Protein AF-A0A8X6SXJ3-F1 (afdb_monomer_lite)

Organism: Trichonephila clavipes (NCBI:txid2585209)

Sequence (112 aa):
MDAANKAILERTKKTRSVSRSLVTKQINKLESEISNTADKTTVHEIYMQLISKFEELSTLDKEIENLIDVESLEEEIVTREEYRDKFIIWKIRAERYVESVSNTAIQKFGRK

Radius of gyration: 18.92 Å; chains: 1; bounding box: 45×30×60 Å

Structure (mmCIF, N/CA/C/O backbone):
data_AF-A0A8X6SXJ3-F1
#
_entry.id   AF-A0A8X6SXJ3-F1
#
loop_
_atom_site.group_PDB
_atom_site.id
_atom_site.type_symbol
_atom_site.label_atom_id
_atom_site.label_alt_id
_atom_site.label_comp_id
_atom_site.label_asym_id
_atom_site.label_entity_id
_atom_site.label_seq_id
_atom_site.pdbx_PDB_ins_code
_atom_site.Cartn_x
_atom_site.Cartn_y
_atom_site.Cartn_z
_atom_site.occupancy
_atom_site.B_iso_or_equiv
_atom_site.auth_seq_id
_atom_site.auth_comp_id
_atom_site.auth_asym_id
_atom_site.auth_atom_id
_atom_site.pdbx_PDB_model_num
ATOM 1 N N . MET A 1 1 ? -18.353 -0.853 24.003 1.00 77.88 1 MET A N 1
ATOM 2 C CA . MET A 1 1 ? -16.943 -0.444 23.828 1.00 77.88 1 MET A CA 1
ATOM 3 C C . MET A 1 1 ? -16.592 0.574 24.904 1.00 77.88 1 MET A C 1
ATOM 5 O O . MET A 1 1 ? -17.337 1.536 25.052 1.00 77.88 1 MET A O 1
ATOM 9 N N . ASP A 1 2 ? -15.533 0.348 25.685 1.00 86.75 2 ASP A N 1
ATOM 10 C CA . ASP A 1 2 ? -15.060 1.315 26.689 1.00 86.75 2 ASP A CA 1
ATOM 11 C C . ASP A 1 2 ? -14.347 2.528 26.049 1.00 86.75 2 ASP A C 1
ATOM 13 O O . ASP A 1 2 ? -14.060 2.554 24.848 1.00 86.75 2 ASP A O 1
ATOM 17 N N . ALA A 1 3 ? -14.078 3.561 26.854 1.00 88.69 3 ALA A N 1
ATOM 18 C CA . ALA A 1 3 ? -13.476 4.809 26.383 1.00 88.69 3 ALA A CA 1
ATOM 19 C C . ALA A 1 3 ? -12.053 4.632 25.819 1.00 88.69 3 ALA A C 1
ATOM 21 O O . ALA A 1 3 ? -11.669 5.369 24.909 1.00 88.69 3 ALA A O 1
ATOM 22 N N . ALA A 1 4 ? -11.286 3.659 26.323 1.00 88.81 4 ALA A N 1
ATOM 23 C CA . ALA A 1 4 ? -9.930 3.394 25.854 1.00 88.81 4 ALA A CA 1
ATOM 24 C C . ALA A 1 4 ? -9.956 2.757 24.459 1.00 88.81 4 ALA A C 1
ATOM 26 O O . ALA A 1 4 ? -9.301 3.253 23.543 1.00 88.81 4 ALA A O 1
ATOM 27 N N . ASN A 1 5 ? -10.794 1.739 24.265 1.00 88.44 5 ASN A N 1
ATOM 28 C CA . ASN A 1 5 ? -10.998 1.077 22.979 1.00 88.44 5 ASN A CA 1
ATOM 29 C C . ASN A 1 5 ? -11.551 2.036 21.918 1.00 88.44 5 ASN A C 1
ATOM 31 O O . ASN A 1 5 ? -11.105 2.015 20.772 1.00 88.44 5 ASN A O 1
ATOM 35 N N . LYS A 1 6 ? -12.438 2.961 22.309 1.00 89.06 6 LYS A N 1
ATOM 36 C CA . LYS A 1 6 ? -12.923 4.018 21.409 1.00 89.06 6 LYS A CA 1
ATOM 37 C C . LYS A 1 6 ? -11.805 4.974 20.974 1.00 89.06 6 LYS A C 1
ATOM 39 O O . LYS A 1 6 ? -11.718 5.319 19.800 1.00 89.06 6 LYS A O 1
ATOM 44 N N . ALA A 1 7 ? -10.935 5.393 21.894 1.00 92.19 7 ALA A N 1
ATOM 45 C CA . ALA A 1 7 ? -9.811 6.272 21.569 1.00 92.19 7 ALA A CA 1
ATOM 46 C C . ALA A 1 7 ? -8.768 5.586 20.666 1.00 92.19 7 ALA A C 1
ATOM 48 O O . ALA A 1 7 ? -8.223 6.223 19.762 1.00 92.19 7 ALA A O 1
ATOM 49 N N . ILE A 1 8 ? -8.513 4.291 20.888 1.00 92.62 8 ILE A N 1
ATOM 50 C CA . ILE A 1 8 ? -7.638 3.478 20.034 1.00 92.62 8 ILE A CA 1
ATOM 51 C C . ILE A 1 8 ? -8.232 3.385 18.627 1.00 92.62 8 ILE A C 1
ATOM 53 O O . ILE A 1 8 ? -7.538 3.716 17.670 1.00 92.62 8 ILE A O 1
ATOM 57 N N . LEU A 1 9 ? -9.518 3.044 18.501 1.00 91.00 9 LEU A N 1
ATOM 58 C CA . LEU A 1 9 ? -10.200 2.938 17.209 1.00 91.00 9 LEU A CA 1
ATOM 59 C C . LEU A 1 9 ? -10.095 4.229 16.385 1.00 91.00 9 LEU A C 1
ATOM 61 O O . LEU A 1 9 ? -9.706 4.185 15.219 1.00 91.00 9 LEU A O 1
ATOM 65 N N . GLU A 1 10 ? -10.395 5.384 16.987 1.00 91.88 10 GLU A N 1
ATOM 66 C CA . GLU A 1 10 ? -10.301 6.683 16.305 1.00 91.88 10 GLU A CA 1
ATOM 67 C C . GLU A 1 10 ? -8.869 6.991 15.850 1.00 91.88 10 GLU A C 1
ATOM 69 O O . GLU A 1 10 ? -8.637 7.463 14.731 1.00 91.88 10 GLU A O 1
ATOM 74 N N . ARG A 1 11 ? -7.877 6.676 16.691 1.00 94.44 11 ARG A N 1
ATOM 75 C CA . ARG A 1 11 ? -6.466 6.839 16.337 1.00 94.44 11 ARG A CA 1
ATOM 76 C C . ARG A 1 11 ? -6.077 5.920 15.180 1.00 94.44 11 ARG A C 1
ATOM 78 O O . ARG A 1 11 ? -5.454 6.400 14.234 1.00 94.44 11 ARG A O 1
ATOM 85 N N . THR A 1 12 ? -6.452 4.645 15.222 1.00 93.12 12 THR A N 1
ATOM 86 C CA . THR A 1 12 ? -6.138 3.664 14.174 1.00 93.12 12 THR A CA 1
ATOM 87 C C . THR A 1 12 ? -6.815 4.039 12.855 1.00 93.12 12 THR A C 1
ATOM 89 O O . THR A 1 12 ? -6.151 4.062 11.818 1.00 93.12 12 THR A O 1
ATOM 92 N N . LYS A 1 13 ? -8.085 4.474 1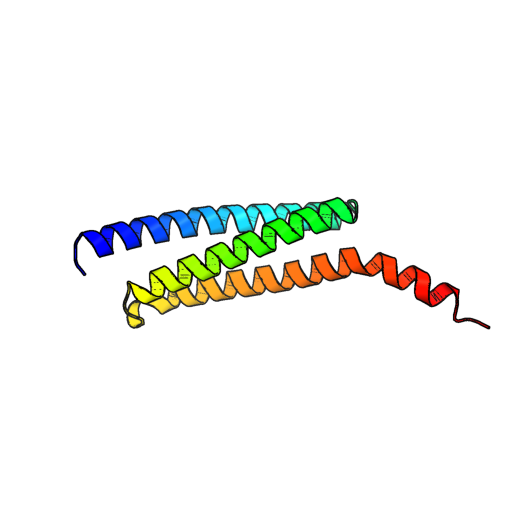2.879 1.00 91.31 13 LYS A N 1
ATOM 93 C CA . LYS A 1 13 ? -8.793 5.000 11.696 1.00 91.31 13 LYS A CA 1
ATOM 94 C C . LYS A 1 13 ? -8.088 6.218 11.093 1.00 91.31 13 LYS A C 1
ATOM 96 O O . LYS A 1 13 ? -7.926 6.294 9.871 1.00 91.31 13 LYS A O 1
ATOM 101 N N . LYS A 1 14 ? -7.617 7.150 11.929 1.00 94.00 14 LYS A N 1
ATOM 102 C CA . LYS A 1 14 ? -6.866 8.329 11.471 1.00 94.00 14 LYS A CA 1
ATOM 103 C C . LYS A 1 14 ? -5.526 7.943 10.842 1.00 94.00 14 LYS A C 1
ATOM 105 O O . LYS A 1 14 ? -5.215 8.427 9.754 1.00 94.00 14 LYS A O 1
ATOM 110 N N . THR A 1 15 ? -4.765 7.055 11.480 1.00 93.69 15 THR A N 1
ATOM 111 C CA . THR A 1 15 ? -3.500 6.537 10.934 1.00 93.69 15 THR A CA 1
ATOM 112 C C . THR A 1 15 ? -3.735 5.833 9.599 1.00 93.69 15 THR A C 1
ATOM 114 O O . THR A 1 15 ? -3.069 6.161 8.621 1.00 93.69 15 THR A O 1
ATOM 117 N N . ARG A 1 16 ? -4.757 4.970 9.503 1.00 93.19 16 ARG A N 1
ATOM 118 C CA . ARG A 1 16 ? -5.156 4.299 8.255 1.00 93.19 16 ARG A CA 1
ATOM 119 C C . ARG A 1 16 ? -5.431 5.292 7.129 1.00 93.19 16 ARG A C 1
ATOM 121 O O . ARG A 1 16 ? -4.956 5.094 6.015 1.00 93.19 16 ARG A O 1
ATOM 128 N N . SER A 1 17 ? -6.170 6.367 7.402 1.00 91.62 17 SER A N 1
ATOM 129 C CA . SER A 1 17 ? -6.473 7.404 6.404 1.00 91.62 17 SER A CA 1
ATOM 130 C C . SER A 1 17 ? -5.210 8.103 5.874 1.00 91.62 17 SER A C 1
ATOM 132 O O . SER A 1 17 ? -5.041 8.289 4.662 1.00 91.62 17 SER A O 1
ATOM 134 N N . VAL A 1 18 ? -4.270 8.425 6.768 1.00 92.38 18 VAL A N 1
ATOM 135 C CA . VAL A 1 18 ? -2.970 8.997 6.386 1.00 92.38 18 VAL A CA 1
ATOM 136 C C . VAL A 1 18 ? -2.166 8.001 5.548 1.00 92.38 18 VAL A C 1
ATOM 138 O O . VAL A 1 18 ? -1.680 8.365 4.476 1.00 92.38 18 VAL A O 1
ATOM 141 N N . SER A 1 19 ? -2.074 6.741 5.976 1.00 91.00 19 SER A N 1
ATOM 142 C CA . SER A 1 19 ? -1.322 5.706 5.260 1.00 91.00 19 SER A CA 1
ATOM 143 C C . SER A 1 19 ? -1.933 5.402 3.885 1.00 91.00 19 SER A C 1
ATOM 145 O O . SER A 1 19 ? -1.187 5.285 2.914 1.00 91.00 19 SER A O 1
ATOM 147 N N . ARG A 1 20 ? -3.268 5.426 3.736 1.00 90.94 20 ARG A N 1
ATOM 148 C CA . ARG A 1 20 ? -3.955 5.343 2.429 1.00 90.94 20 ARG A CA 1
ATOM 149 C C . ARG A 1 20 ? -3.558 6.494 1.506 1.00 90.94 20 ARG A C 1
ATOM 151 O O . ARG A 1 20 ? -3.242 6.266 0.341 1.00 90.94 20 ARG A O 1
ATOM 158 N N . SER A 1 21 ? -3.512 7.718 2.030 1.00 91.31 21 SER A N 1
ATOM 159 C CA . SER A 1 21 ? -3.089 8.898 1.263 1.00 91.31 21 SER A CA 1
ATOM 160 C C . SER A 1 21 ? -1.632 8.794 0.798 1.00 91.31 21 SER A C 1
ATOM 162 O O . SER A 1 21 ? -1.304 9.187 -0.322 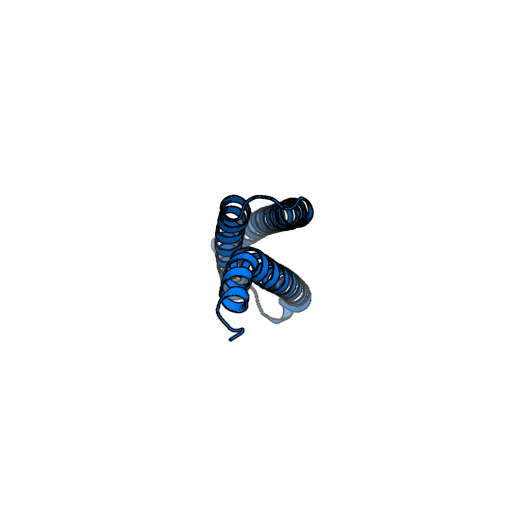1.00 91.31 21 SER A O 1
ATOM 164 N N . LEU A 1 22 ? -0.750 8.253 1.643 1.00 90.56 22 LEU A N 1
ATOM 165 C CA . LEU A 1 22 ? 0.652 8.014 1.297 1.00 90.56 22 LEU A CA 1
ATOM 166 C C . LEU A 1 22 ? 0.803 6.914 0.242 1.00 90.56 22 LEU A C 1
ATOM 168 O O . LEU A 1 22 ? 1.554 7.105 -0.710 1.00 90.56 22 LEU A O 1
ATOM 172 N N . VAL A 1 23 ? 0.056 5.813 0.358 1.00 90.06 23 VAL A N 1
ATOM 173 C CA . VAL A 1 23 ? 0.033 4.741 -0.649 1.00 90.06 23 VAL A CA 1
ATOM 174 C C . VAL A 1 23 ? -0.419 5.273 -2.005 1.00 90.06 23 VAL A C 1
ATOM 176 O O . VAL A 1 23 ? 0.260 5.028 -2.997 1.00 90.06 23 VAL A O 1
ATOM 179 N N . THR A 1 24 ? -1.490 6.072 -2.060 1.00 91.19 24 THR A N 1
ATOM 180 C CA . THR A 1 24 ? -1.932 6.707 -3.313 1.00 91.19 24 THR A CA 1
ATOM 181 C C . THR A 1 24 ? -0.833 7.581 -3.924 1.00 91.19 24 THR A C 1
ATOM 183 O O . THR A 1 24 ? -0.568 7.492 -5.120 1.00 91.19 24 THR A O 1
ATOM 186 N N . LYS A 1 25 ? -0.139 8.396 -3.116 1.00 92.06 25 LYS A N 1
ATOM 187 C CA . LYS A 1 25 ? 0.991 9.210 -3.601 1.00 92.06 25 LYS A CA 1
ATOM 188 C C . LYS A 1 25 ? 2.129 8.345 -4.141 1.00 92.06 25 LYS A C 1
ATOM 190 O O . LYS A 1 25 ? 2.702 8.682 -5.173 1.00 92.06 25 LYS A O 1
ATOM 195 N N . GLN A 1 26 ? 2.440 7.243 -3.464 1.00 91.12 26 GLN A N 1
ATOM 196 C CA . GLN A 1 26 ? 3.500 6.328 -3.872 1.00 91.12 26 GLN A CA 1
ATOM 197 C C . GLN A 1 26 ? 3.151 5.603 -5.175 1.00 91.12 26 GLN A C 1
ATOM 199 O O . GLN A 1 26 ? 4.011 5.478 -6.040 1.00 91.12 26 GLN A O 1
ATOM 204 N N . ILE A 1 27 ? 1.892 5.190 -5.342 1.00 92.31 27 ILE A N 1
ATOM 205 C CA . ILE A 1 27 ? 1.377 4.611 -6.588 1.00 92.31 27 ILE A CA 1
ATOM 206 C C . ILE A 1 27 ? 1.512 5.611 -7.739 1.00 92.31 27 ILE A C 1
ATOM 208 O O . ILE A 1 27 ? 2.089 5.268 -8.764 1.00 92.31 27 ILE A O 1
ATOM 212 N N . ASN A 1 28 ? 1.066 6.856 -7.555 1.00 92.81 28 ASN A N 1
ATOM 213 C CA . ASN A 1 28 ? 1.169 7.885 -8.594 1.00 92.81 28 ASN A CA 1
ATOM 214 C C . ASN A 1 28 ? 2.632 8.194 -8.947 1.00 92.81 28 ASN A C 1
ATOM 216 O O . ASN A 1 28 ? 2.966 8.436 -10.105 1.00 92.81 28 ASN A O 1
ATOM 220 N N . LYS A 1 29 ? 3.523 8.172 -7.947 1.00 93.44 29 LYS A N 1
ATOM 221 C CA . LYS A 1 29 ? 4.962 8.316 -8.173 1.00 93.44 29 LYS A CA 1
ATOM 222 C C . LYS A 1 29 ? 5.490 7.144 -8.998 1.00 93.44 29 LYS A C 1
ATOM 224 O O . LYS A 1 29 ? 6.122 7.371 -10.017 1.00 93.44 29 LYS A O 1
ATOM 229 N N . LEU A 1 30 ? 5.185 5.910 -8.601 1.00 93.25 30 LEU A N 1
ATOM 230 C CA . LEU A 1 30 ? 5.596 4.698 -9.309 1.00 93.25 30 LEU A CA 1
ATOM 231 C C . LEU A 1 30 ? 5.101 4.685 -10.763 1.00 93.25 30 LEU A C 1
ATOM 233 O O . LEU A 1 30 ? 5.868 4.372 -11.668 1.00 93.25 30 LEU A O 1
ATOM 237 N N . GLU A 1 31 ? 3.846 5.073 -10.989 1.00 93.00 31 GLU A N 1
ATOM 238 C CA . GLU A 1 31 ? 3.254 5.240 -12.317 1.00 93.00 31 GLU A CA 1
ATOM 239 C C . GLU A 1 31 ? 4.028 6.242 -13.175 1.00 93.00 31 GLU A C 1
ATOM 241 O O . GLU A 1 31 ? 4.379 5.934 -14.317 1.00 93.00 31 GLU A O 1
ATOM 246 N N . SER A 1 32 ? 4.319 7.419 -12.618 1.00 94.12 32 SER A N 1
ATOM 247 C CA . SER A 1 32 ? 5.085 8.466 -13.293 1.00 94.12 32 SER A CA 1
ATOM 248 C C . SER A 1 32 ? 6.495 7.993 -13.649 1.00 94.12 32 SER A C 1
ATOM 250 O O . SER A 1 32 ? 6.919 8.135 -14.792 1.00 94.12 32 SER A O 1
ATOM 252 N N . GLU A 1 33 ? 7.217 7.385 -12.706 1.00 93.00 33 GLU A N 1
ATOM 253 C CA . GLU A 1 33 ? 8.591 6.914 -12.932 1.00 93.00 33 GLU A CA 1
ATOM 254 C C . GLU A 1 33 ? 8.648 5.802 -13.990 1.00 93.00 33 GLU A C 1
ATOM 256 O O . GLU A 1 33 ? 9.491 5.840 -14.885 1.00 93.00 33 GLU A O 1
ATOM 261 N N . ILE A 1 34 ? 7.713 4.845 -13.948 1.00 89.75 34 ILE A N 1
ATOM 262 C CA . ILE A 1 34 ? 7.609 3.794 -14.973 1.00 89.75 34 ILE A CA 1
ATOM 263 C C . ILE A 1 34 ? 7.289 4.407 -16.344 1.00 89.75 34 ILE A C 1
ATOM 265 O O . ILE A 1 34 ? 7.909 4.034 -17.339 1.00 89.75 34 ILE A O 1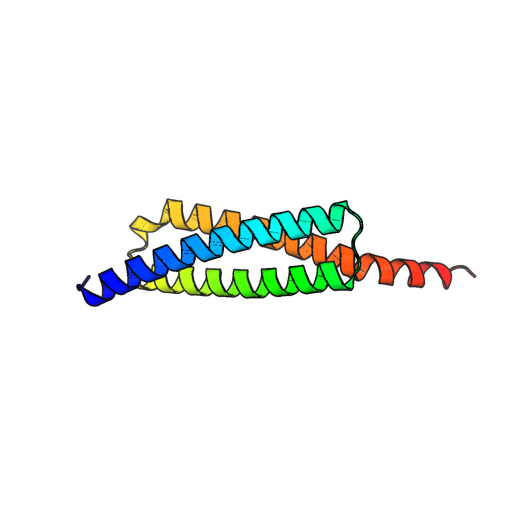
ATOM 269 N N . SER A 1 35 ? 6.357 5.363 -16.411 1.00 90.75 35 SER A N 1
ATOM 270 C CA . SER A 1 35 ? 5.964 6.019 -17.669 1.00 90.75 35 SER A CA 1
ATOM 271 C C . SER A 1 35 ? 7.089 6.871 -18.264 1.00 90.75 35 SER A C 1
ATOM 273 O O . SER A 1 35 ? 7.248 6.926 -19.481 1.00 90.75 35 SER A O 1
ATOM 275 N N . ASN A 1 36 ? 7.907 7.490 -17.411 1.00 92.00 36 ASN A N 1
ATOM 276 C CA . ASN A 1 36 ? 9.061 8.297 -17.807 1.00 92.00 36 ASN A CA 1
ATOM 277 C C . ASN A 1 36 ? 10.333 7.467 -18.043 1.00 92.00 36 ASN A C 1
ATOM 279 O O . ASN A 1 36 ? 11.397 8.032 -18.278 1.00 92.00 36 ASN A O 1
ATOM 283 N N . THR A 1 37 ? 10.233 6.133 -18.027 1.00 84.88 37 THR A N 1
ATOM 284 C CA . THR A 1 37 ? 11.365 5.216 -18.244 1.00 84.88 37 THR A CA 1
ATOM 285 C C . THR A 1 37 ? 12.525 5.465 -17.264 1.00 84.88 37 THR A C 1
ATOM 287 O O . THR A 1 37 ? 13.697 5.463 -17.643 1.00 84.88 37 THR A O 1
ATOM 290 N N . ALA A 1 38 ? 12.202 5.706 -15.990 1.00 84.81 38 ALA A N 1
ATOM 291 C CA . ALA A 1 38 ? 13.185 5.927 -14.932 1.00 84.81 38 ALA A CA 1
ATOM 292 C C . ALA A 1 38 ? 14.094 4.707 -14.695 1.00 84.81 38 ALA A C 1
ATOM 294 O O . ALA A 1 38 ? 13.813 3.587 -15.136 1.00 84.81 38 ALA A O 1
ATOM 295 N N . ASP A 1 39 ? 15.189 4.907 -13.961 1.00 89.25 39 ASP A N 1
ATOM 296 C CA . ASP A 1 39 ? 16.130 3.829 -13.661 1.00 89.25 39 ASP A CA 1
ATOM 297 C C . ASP A 1 39 ? 15.489 2.678 -12.858 1.00 89.25 39 ASP A C 1
ATOM 299 O O . ASP A 1 39 ? 14.623 2.874 -11.998 1.00 89.25 39 ASP A O 1
ATOM 303 N N . LYS A 1 40 ? 16.000 1.465 -13.115 1.00 87.94 40 LYS A N 1
ATOM 304 C CA . LYS A 1 40 ? 15.742 0.217 -12.375 1.00 87.94 40 LYS A CA 1
ATOM 305 C C . LYS A 1 40 ? 15.652 0.410 -10.872 1.00 87.94 40 LYS A C 1
ATOM 307 O O . LYS A 1 40 ? 14.690 0.012 -10.212 1.00 87.94 40 LYS A O 1
ATOM 312 N N . THR A 1 41 ? 16.707 1.009 -10.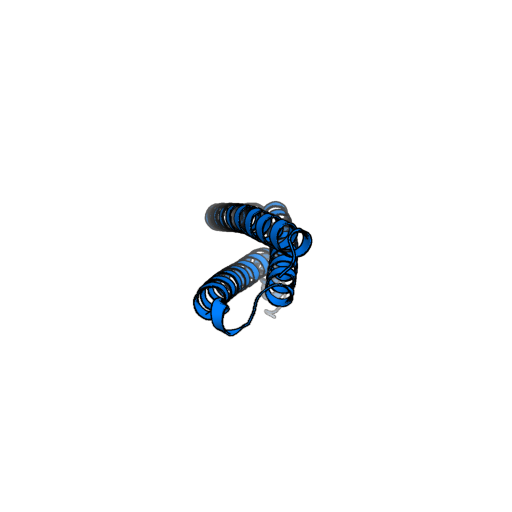351 1.00 89.75 41 THR A N 1
ATOM 313 C CA . THR A 1 41 ? 16.939 1.172 -8.922 1.00 89.75 41 THR A CA 1
ATOM 314 C C . THR A 1 41 ? 15.886 2.091 -8.327 1.00 89.75 41 THR A C 1
ATOM 316 O O . THR A 1 41 ? 15.259 1.732 -7.336 1.00 89.75 41 THR A O 1
ATOM 319 N N . THR A 1 42 ? 15.596 3.215 -8.986 1.00 91.25 42 THR A N 1
ATOM 320 C CA . THR A 1 42 ? 14.570 4.168 -8.542 1.00 91.25 42 THR A CA 1
ATOM 321 C C . THR A 1 42 ? 13.186 3.526 -8.483 1.00 91.25 42 THR A C 1
ATOM 323 O O . THR A 1 42 ? 12.485 3.653 -7.478 1.00 91.25 42 THR A O 1
ATOM 326 N N . VAL A 1 43 ? 12.794 2.785 -9.525 1.00 91.44 43 VAL A N 1
ATOM 327 C CA . VAL A 1 43 ? 11.508 2.069 -9.537 1.00 91.44 43 VAL A CA 1
ATOM 328 C C . VAL A 1 43 ? 11.465 1.002 -8.439 1.00 91.44 43 VAL A C 1
ATOM 330 O O . VAL A 1 43 ? 10.451 0.876 -7.751 1.00 91.44 43 VAL A O 1
ATOM 333 N N . HIS A 1 44 ? 12.565 0.276 -8.222 1.00 90.12 44 HIS A N 1
ATOM 334 C CA . HIS A 1 44 ? 12.660 -0.738 -7.174 1.00 90.12 44 HIS A CA 1
ATOM 335 C C . HIS A 1 44 ? 12.563 -0.145 -5.758 1.00 90.12 44 HIS A C 1
ATOM 337 O O . HIS A 1 44 ? 11.814 -0.660 -4.933 1.00 90.12 44 HIS A O 1
ATOM 343 N N . GLU A 1 45 ? 13.242 0.965 -5.471 1.00 92.56 45 GLU A N 1
ATOM 344 C CA . GLU A 1 45 ? 13.161 1.652 -4.174 1.00 92.56 45 GLU A CA 1
ATOM 345 C C . GLU A 1 45 ? 11.737 2.132 -3.867 1.00 92.56 45 GLU A C 1
ATOM 347 O O . GLU A 1 45 ? 11.218 1.927 -2.766 1.00 92.56 45 GLU A O 1
ATOM 352 N N . ILE A 1 46 ? 11.077 2.738 -4.858 1.00 92.38 46 ILE A N 1
ATOM 353 C CA . ILE A 1 46 ? 9.693 3.213 -4.735 1.00 92.38 46 ILE A CA 1
ATOM 354 C C . ILE A 1 46 ? 8.743 2.035 -4.519 1.00 92.38 46 ILE A C 1
ATOM 356 O O . ILE A 1 46 ? 7.823 2.140 -3.702 1.00 92.38 46 ILE A O 1
ATOM 360 N N . TYR A 1 47 ? 8.985 0.919 -5.208 1.00 91.38 47 TYR A N 1
ATOM 361 C CA . TYR A 1 47 ? 8.249 -0.328 -5.040 1.00 91.38 47 TYR A CA 1
ATOM 362 C C . TYR A 1 47 ? 8.416 -0.921 -3.632 1.00 91.38 47 TYR A C 1
ATOM 364 O O . TYR A 1 47 ? 7.415 -1.235 -2.989 1.00 91.38 47 TYR A O 1
ATOM 372 N N . MET A 1 48 ? 9.637 -0.994 -3.094 1.00 91.94 48 MET A N 1
ATOM 373 C CA . MET A 1 48 ? 9.880 -1.495 -1.733 1.00 91.94 48 MET A CA 1
ATOM 374 C C . MET A 1 48 ? 9.188 -0.636 -0.666 1.00 91.94 48 MET A C 1
ATOM 376 O O . MET A 1 48 ? 8.603 -1.162 0.283 1.00 91.94 48 MET A O 1
ATOM 380 N N . GLN A 1 49 ? 9.178 0.688 -0.846 1.00 91.38 49 GLN A N 1
ATOM 381 C CA . GLN A 1 49 ? 8.419 1.599 0.017 1.00 91.38 49 GLN A CA 1
ATOM 382 C C . GLN A 1 49 ? 6.905 1.348 -0.069 1.00 91.38 49 GLN A C 1
ATOM 384 O O . GLN A 1 49 ? 6.218 1.383 0.952 1.00 91.38 49 GLN A O 1
ATOM 389 N N . LEU A 1 50 ? 6.382 1.072 -1.269 1.00 91.00 50 LEU A N 1
ATOM 390 C CA . LEU A 1 50 ? 4.967 0.758 -1.478 1.00 91.00 50 LEU A CA 1
ATOM 391 C C . LEU A 1 50 ? 4.561 -0.546 -0.769 1.00 91.00 50 LEU A C 1
ATOM 393 O O . LEU A 1 50 ? 3.508 -0.570 -0.133 1.00 91.00 50 LEU A O 1
ATOM 397 N N . ILE A 1 51 ? 5.395 -1.594 -0.823 1.00 90.62 51 ILE A N 1
ATOM 398 C CA . ILE A 1 51 ? 5.163 -2.862 -0.101 1.00 90.62 51 ILE A CA 1
ATOM 399 C C . ILE A 1 51 ? 5.059 -2.616 1.402 1.00 90.62 51 ILE A C 1
ATOM 401 O O . ILE A 1 51 ? 4.048 -2.963 2.010 1.00 90.62 51 ILE A O 1
ATOM 405 N N . SER A 1 52 ? 6.064 -1.957 1.985 1.00 91.88 52 SER A N 1
ATOM 406 C CA . SER A 1 52 ? 6.095 -1.683 3.426 1.00 91.88 52 SER A CA 1
ATOM 407 C C . SER A 1 52 ? 4.852 -0.912 3.889 1.00 91.88 52 SER A C 1
ATOM 409 O O . SER A 1 52 ? 4.266 -1.218 4.927 1.00 91.88 52 SER A O 1
ATOM 411 N N . LYS A 1 53 ? 4.384 0.053 3.088 1.00 89.75 53 LYS A N 1
ATOM 412 C CA . LYS A 1 53 ? 3.164 0.811 3.396 1.00 89.75 53 LYS A CA 1
ATOM 413 C C . LYS A 1 53 ? 1.880 0.002 3.254 1.00 89.75 53 LYS A C 1
ATOM 415 O O . LYS A 1 53 ? 0.930 0.244 3.996 1.00 89.75 53 LYS A O 1
ATOM 420 N N . PHE A 1 54 ? 1.837 -0.958 2.340 1.00 89.38 54 PHE A N 1
ATOM 421 C CA . PHE A 1 54 ? 0.693 -1.852 2.210 1.00 89.38 54 PHE A CA 1
ATOM 422 C C . PHE A 1 54 ? 0.588 -2.843 3.385 1.00 89.38 54 PHE A C 1
ATOM 424 O O . PHE A 1 54 ? -0.513 -3.125 3.866 1.00 89.38 54 PHE A O 1
ATOM 431 N N . GLU A 1 55 ? 1.719 -3.328 3.897 1.00 91.31 55 GLU A N 1
ATOM 432 C CA . GLU A 1 55 ? 1.773 -4.165 5.105 1.00 91.31 55 GLU A CA 1
ATOM 433 C C . GLU A 1 55 ? 1.310 -3.398 6.354 1.00 91.31 55 GLU A C 1
ATOM 435 O O . GLU A 1 55 ? 0.542 -3.925 7.165 1.00 91.31 55 GLU A O 1
ATOM 440 N N . GLU A 1 56 ? 1.706 -2.126 6.470 1.00 92.12 56 GLU A N 1
ATOM 441 C CA . GLU A 1 56 ? 1.221 -1.214 7.511 1.00 92.12 56 GLU A CA 1
ATOM 442 C C . GLU A 1 56 ? -0.310 -1.071 7.446 1.00 92.12 56 GLU A C 1
ATOM 444 O O . GLU A 1 56 ? -0.992 -1.254 8.454 1.00 92.12 56 GLU A O 1
ATOM 449 N N . LEU A 1 57 ? -0.873 -0.831 6.254 1.00 91.38 57 LEU A N 1
ATOM 450 C CA . LEU A 1 57 ? -2.328 -0.757 6.062 1.00 91.38 57 LEU A CA 1
ATOM 451 C C . LEU A 1 57 ? -3.040 -2.057 6.434 1.00 91.38 57 LEU A C 1
ATOM 453 O O . LEU A 1 57 ? -4.049 -2.018 7.132 1.00 91.38 57 LEU A O 1
ATOM 457 N N . SER A 1 58 ? -2.490 -3.201 6.028 1.00 90.25 58 SER A N 1
ATOM 458 C CA . SER A 1 58 ? -3.052 -4.514 6.360 1.00 90.25 58 SER A CA 1
ATOM 459 C C . SER A 1 58 ? -3.078 -4.773 7.868 1.00 90.25 58 SER A C 1
ATOM 461 O O . SER A 1 58 ? -3.964 -5.469 8.358 1.00 90.25 58 SER A O 1
ATOM 463 N N . THR A 1 59 ? -2.111 -4.225 8.605 1.00 92.75 59 THR A N 1
ATOM 464 C CA . THR A 1 59 ? -2.062 -4.311 10.070 1.00 92.75 59 THR A CA 1
ATOM 465 C C . THR A 1 59 ? -3.120 -3.411 10.702 1.00 92.75 59 THR A C 1
ATOM 467 O O . THR A 1 59 ? -3.884 -3.871 11.546 1.00 92.75 59 THR A O 1
ATOM 470 N N . LEU A 1 60 ? -3.235 -2.166 10.231 1.00 92.25 60 LEU A N 1
ATOM 471 C CA . LEU A 1 60 ? -4.238 -1.210 10.707 1.00 92.25 60 LEU A CA 1
ATOM 472 C C . LEU A 1 60 ? -5.673 -1.693 10.451 1.00 92.25 60 LEU A C 1
ATOM 474 O O . LEU A 1 60 ? -6.532 -1.522 11.310 1.00 92.25 60 LEU A O 1
ATOM 478 N N . ASP A 1 61 ? -5.940 -2.308 9.296 1.00 89.50 61 ASP A N 1
ATOM 479 C CA . ASP A 1 61 ? -7.264 -2.862 8.990 1.00 89.50 61 ASP A CA 1
ATOM 480 C C . ASP A 1 61 ? -7.623 -4.016 9.939 1.00 89.50 61 ASP A C 1
ATOM 482 O O . ASP A 1 61 ? -8.724 -4.029 10.480 1.00 89.50 61 ASP A O 1
ATOM 486 N N . LYS A 1 62 ? -6.678 -4.918 10.245 1.00 89.50 62 LYS A N 1
ATOM 487 C CA . LYS A 1 62 ? -6.889 -5.988 11.240 1.00 89.50 62 LYS A CA 1
ATOM 488 C C . LYS A 1 62 ? -7.119 -5.444 12.649 1.00 89.50 62 LYS A C 1
ATOM 490 O O . LYS A 1 62 ? -7.939 -5.973 13.391 1.00 89.50 62 LYS A O 1
ATOM 495 N N . GLU A 1 63 ? -6.385 -4.405 13.045 1.00 91.25 63 GLU A N 1
ATOM 496 C CA . GLU A 1 63 ? -6.600 -3.745 14.338 1.00 91.25 63 GLU A CA 1
ATOM 497 C C . GLU A 1 63 ? -8.004 -3.148 14.437 1.00 91.25 63 GLU A C 1
ATOM 499 O O . GLU A 1 63 ? -8.644 -3.270 15.476 1.00 91.25 63 GLU A O 1
ATOM 504 N N . ILE A 1 64 ? -8.498 -2.539 13.356 1.00 89.44 64 ILE A N 1
ATOM 505 C CA . ILE A 1 64 ? -9.860 -2.007 13.293 1.00 89.44 64 ILE A CA 1
ATOM 506 C C . ILE A 1 64 ? -10.878 -3.149 13.367 1.00 89.44 64 ILE A C 1
ATOM 508 O O . ILE A 1 64 ? -11.770 -3.083 14.204 1.00 89.44 64 ILE A O 1
ATOM 512 N N . GLU A 1 65 ? -10.718 -4.212 12.577 1.00 87.00 65 GLU A N 1
ATOM 513 C CA . GLU A 1 65 ? -11.594 -5.398 12.602 1.00 87.00 65 GLU A CA 1
ATOM 514 C C . GLU A 1 65 ? -11.712 -6.023 14.000 1.00 87.00 65 GLU A C 1
ATOM 516 O O . GLU A 1 65 ? -12.787 -6.458 14.393 1.00 87.00 65 GLU A O 1
ATOM 521 N N . ASN A 1 66 ? -10.638 -6.014 14.794 1.00 87.94 66 ASN A N 1
ATOM 522 C CA . ASN A 1 66 ? -10.661 -6.523 16.170 1.00 87.94 66 ASN A CA 1
ATOM 523 C C . ASN A 1 66 ? -11.403 -5.608 17.163 1.00 87.94 66 ASN A C 1
ATOM 525 O O . ASN A 1 66 ? -11.679 -6.019 18.291 1.00 87.94 66 ASN A O 1
ATOM 529 N N . LEU A 1 67 ? -11.674 -4.357 16.783 1.00 86.62 67 LEU A N 1
ATOM 530 C CA . LEU A 1 67 ? -12.293 -3.346 17.639 1.00 86.62 67 LEU A CA 1
ATOM 531 C C . LEU A 1 67 ? -13.768 -3.099 17.303 1.00 86.62 67 LEU A C 1
ATOM 533 O O . LEU A 1 67 ? -14.484 -2.601 18.168 1.00 86.62 67 LEU A O 1
ATOM 537 N N . ILE A 1 68 ? -14.234 -3.413 16.092 1.00 82.31 68 ILE A N 1
ATOM 538 C CA . ILE A 1 68 ? -15.621 -3.175 15.659 1.00 82.31 68 ILE A CA 1
ATOM 539 C C . ILE A 1 68 ? -16.310 -4.443 15.163 1.00 82.31 68 ILE A C 1
ATOM 541 O O . ILE A 1 68 ? -15.674 -5.364 14.670 1.00 82.31 68 ILE A O 1
ATOM 545 N N . ASP A 1 69 ? -17.634 -4.476 15.318 1.00 76.88 69 ASP A N 1
ATOM 546 C CA . ASP A 1 69 ? -18.460 -5.603 14.893 1.00 76.88 69 ASP A CA 1
ATOM 547 C C . ASP A 1 69 ? -18.584 -5.670 13.363 1.00 76.88 69 ASP A C 1
ATOM 549 O O . ASP A 1 69 ? -18.669 -4.640 12.682 1.00 76.88 69 ASP A O 1
ATOM 553 N N . VAL A 1 70 ? -18.610 -6.892 12.831 1.00 65.94 70 VAL A N 1
ATOM 554 C CA . VAL A 1 70 ? -18.471 -7.188 11.397 1.00 65.94 70 VAL A CA 1
ATOM 555 C C . VAL A 1 70 ? -19.648 -6.651 10.577 1.00 65.94 70 VAL A C 1
ATOM 557 O O . VAL A 1 70 ? -19.456 -6.232 9.438 1.00 65.94 70 VAL A O 1
ATOM 560 N N . GLU A 1 71 ? -20.841 -6.554 11.168 1.00 66.56 71 GLU A N 1
ATOM 561 C CA . GLU A 1 71 ? -22.037 -5.981 10.524 1.00 66.56 71 GLU A CA 1
ATOM 562 C C . GLU A 1 71 ? -21.894 -4.487 10.171 1.00 66.56 71 GLU A C 1
ATOM 564 O O . GLU A 1 71 ? -22.661 -3.966 9.367 1.00 66.56 71 GLU A O 1
ATOM 569 N N . SER A 1 72 ? -20.884 -3.793 10.710 1.00 67.94 72 SER A N 1
ATOM 570 C CA . SER A 1 72 ? -20.592 -2.386 10.392 1.00 67.94 72 SER A CA 1
ATOM 571 C C . SER A 1 72 ? -19.509 -2.182 9.319 1.00 67.94 72 SER A C 1
ATOM 573 O O . SER A 1 72 ? -19.114 -1.044 9.062 1.00 67.94 72 SER A O 1
ATOM 575 N N . LEU A 1 73 ? -19.006 -3.263 8.701 1.00 69.50 73 LEU A N 1
ATOM 576 C CA . LEU A 1 73 ? -17.768 -3.244 7.909 1.00 69.50 73 LEU A CA 1
ATOM 577 C C . LEU A 1 73 ? -17.929 -3.301 6.384 1.00 69.50 73 LEU A C 1
ATOM 579 O O . LEU A 1 73 ? -16.913 -3.175 5.709 1.00 69.50 73 LEU A O 1
ATOM 583 N N . GLU A 1 74 ? -19.123 -3.472 5.806 1.00 76.75 74 GLU A N 1
ATOM 584 C CA . GLU A 1 74 ? -19.259 -3.715 4.351 1.00 76.75 74 GLU A CA 1
ATOM 585 C C . GLU A 1 74 ? -18.547 -2.662 3.478 1.00 76.75 74 GLU A C 1
ATOM 587 O O . GLU A 1 74 ? -17.701 -3.013 2.653 1.00 76.75 74 GLU A O 1
ATOM 592 N N . GLU A 1 75 ? -18.803 -1.368 3.696 1.00 79.00 75 GLU A N 1
ATOM 593 C CA . GLU A 1 75 ? -18.130 -0.288 2.951 1.00 79.00 75 GLU A CA 1
ATOM 594 C C . GLU A 1 75 ? -16.615 -0.238 3.221 1.00 79.00 75 GLU A C 1
ATOM 596 O O . GLU A 1 75 ? -15.810 0.063 2.328 1.00 79.00 75 GLU A O 1
ATOM 601 N N . GLU A 1 76 ? -16.201 -0.548 4.454 1.00 78.31 76 GLU A N 1
ATOM 602 C CA . GLU A 1 76 ? -14.789 -0.571 4.838 1.00 78.31 76 GLU A CA 1
ATOM 603 C C . GLU A 1 76 ? -14.043 -1.736 4.162 1.00 78.31 76 GLU A C 1
ATOM 605 O O . GLU A 1 76 ? -12.906 -1.545 3.716 1.00 78.31 76 GLU A O 1
ATOM 610 N N . ILE A 1 77 ? -14.695 -2.895 4.020 1.00 81.19 77 ILE A N 1
ATOM 611 C CA . ILE A 1 77 ? -14.187 -4.087 3.328 1.00 81.19 77 ILE A CA 1
ATOM 612 C C . ILE A 1 77 ? -14.057 -3.815 1.831 1.00 81.19 77 ILE A C 1
ATOM 614 O O . ILE A 1 77 ? -12.991 -4.063 1.271 1.00 81.19 77 ILE A O 1
ATOM 618 N N . VAL A 1 78 ? -15.089 -3.253 1.190 1.00 85.56 78 VAL A N 1
ATOM 619 C CA . VAL A 1 78 ? -15.030 -2.892 -0.239 1.00 85.56 78 VAL A CA 1
ATOM 620 C C . VAL A 1 78 ? -13.854 -1.954 -0.493 1.00 85.56 78 VAL A C 1
ATOM 622 O O . VAL A 1 78 ? -13.012 -2.224 -1.348 1.00 85.56 78 VAL A O 1
ATOM 625 N N . THR A 1 79 ? -13.730 -0.898 0.315 1.00 84.44 79 THR A N 1
ATOM 626 C CA . THR A 1 79 ? -12.617 0.050 0.190 1.00 84.44 79 THR A CA 1
ATOM 627 C C . THR A 1 79 ? -11.266 -0.651 0.359 1.00 84.44 79 THR A C 1
ATOM 629 O O . THR A 1 79 ? -10.327 -0.382 -0.388 1.00 84.44 79 THR A O 1
ATOM 632 N N . ARG A 1 80 ? -11.133 -1.552 1.339 1.00 85.25 80 ARG A N 1
ATOM 633 C CA . ARG A 1 80 ? -9.897 -2.311 1.570 1.00 85.25 80 ARG A CA 1
ATOM 634 C C . ARG A 1 80 ? -9.525 -3.177 0.365 1.00 85.25 80 ARG A C 1
ATOM 636 O O . ARG A 1 80 ? -8.366 -3.138 -0.055 1.00 85.25 80 ARG A O 1
ATOM 643 N N . GLU A 1 81 ? -10.478 -3.913 -0.200 1.00 88.44 81 GLU A N 1
ATOM 644 C CA . GLU A 1 81 ? -10.224 -4.769 -1.362 1.00 88.44 81 GLU A CA 1
ATOM 645 C C . GLU A 1 81 ? -9.858 -3.948 -2.606 1.00 88.44 81 GLU A C 1
ATOM 647 O O . GLU A 1 81 ? -8.895 -4.286 -3.292 1.00 88.44 81 GLU A O 1
ATOM 652 N N . GLU A 1 82 ? -10.486 -2.790 -2.839 1.00 88.25 82 GLU A N 1
ATOM 653 C CA . GLU A 1 82 ? -10.081 -1.893 -3.934 1.00 88.25 82 GLU A CA 1
ATOM 654 C C . GLU A 1 82 ? -8.627 -1.410 -3.801 1.00 88.25 82 GLU A C 1
ATOM 656 O O . GLU A 1 82 ? -7.894 -1.296 -4.790 1.00 88.25 82 GLU A O 1
ATOM 661 N N . TYR A 1 83 ? -8.187 -1.099 -2.577 1.00 84.62 83 TYR A N 1
ATOM 662 C CA . TYR A 1 83 ? -6.795 -0.723 -2.313 1.00 84.62 83 TYR A CA 1
ATOM 663 C C . TYR A 1 83 ? -5.841 -1.902 -2.523 1.00 84.62 83 TYR A C 1
ATOM 665 O O . TYR A 1 83 ? -4.742 -1.713 -3.055 1.00 84.62 83 TYR A O 1
ATOM 673 N N . ARG A 1 84 ? -6.259 -3.110 -2.138 1.00 88.31 84 ARG A N 1
ATOM 674 C CA . ARG A 1 84 ? -5.505 -4.347 -2.351 1.00 88.31 84 ARG A CA 1
ATOM 675 C C . ARG A 1 84 ? -5.327 -4.652 -3.835 1.00 88.31 84 ARG A C 1
ATOM 677 O O . ARG A 1 84 ? -4.200 -4.910 -4.256 1.00 88.31 84 ARG A O 1
ATOM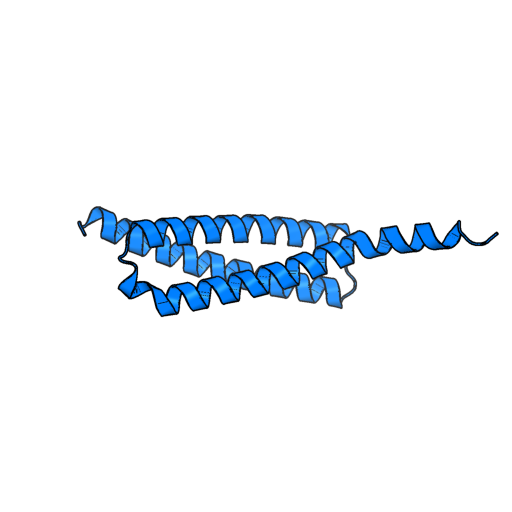 684 N N . ASP A 1 85 ? -6.378 -4.533 -4.634 1.00 91.12 85 ASP A N 1
ATOM 685 C CA . ASP A 1 85 ? -6.309 -4.752 -6.080 1.00 91.12 85 ASP A CA 1
ATOM 686 C C . ASP A 1 85 ? -5.392 -3.733 -6.765 1.00 91.12 85 ASP A C 1
ATOM 688 O O . ASP A 1 85 ? -4.516 -4.105 -7.554 1.00 91.12 85 ASP A O 1
ATOM 692 N N . LYS A 1 86 ? -5.510 -2.447 -6.401 1.00 89.00 86 LYS A N 1
ATOM 693 C CA . LYS A 1 86 ? -4.601 -1.393 -6.886 1.00 89.00 86 LYS A CA 1
ATOM 694 C C . LYS A 1 86 ? -3.146 -1.705 -6.540 1.00 89.00 86 LYS A C 1
ATOM 696 O O . LYS A 1 86 ? -2.275 -1.581 -7.402 1.00 89.00 86 LYS A O 1
ATOM 701 N N . PHE A 1 87 ? -2.878 -2.131 -5.307 1.00 88.88 87 PHE A N 1
ATOM 702 C CA . PHE A 1 87 ? -1.537 -2.522 -4.883 1.00 88.88 87 PHE A CA 1
ATOM 703 C C . PHE A 1 87 ? -0.999 -3.703 -5.699 1.00 88.88 87 PHE A C 1
ATOM 705 O O . PHE A 1 87 ? 0.117 -3.623 -6.207 1.00 88.88 87 PHE A O 1
ATOM 712 N N . ILE A 1 88 ? -1.788 -4.768 -5.884 1.00 89.25 88 ILE A N 1
ATOM 713 C CA . ILE A 1 88 ? -1.381 -5.960 -6.646 1.00 89.25 88 ILE A CA 1
ATOM 714 C C . ILE A 1 88 ? -1.023 -5.596 -8.091 1.00 89.25 88 ILE A C 1
ATOM 716 O O . ILE A 1 88 ? 0.016 -6.025 -8.596 1.00 89.25 88 ILE A O 1
ATOM 720 N N . ILE A 1 89 ? -1.842 -4.772 -8.750 1.00 91.31 89 ILE A N 1
ATOM 721 C CA . ILE A 1 89 ? -1.586 -4.319 -10.124 1.00 91.31 89 ILE A CA 1
ATOM 722 C C . ILE A 1 89 ? -0.241 -3.594 -10.212 1.00 91.31 89 ILE A C 1
ATOM 724 O O . ILE A 1 89 ? 0.573 -3.891 -11.092 1.00 91.31 89 ILE A O 1
ATOM 728 N N . TRP A 1 90 ? 0.010 -2.653 -9.303 1.00 91.06 90 TRP A N 1
ATOM 729 C CA . TRP A 1 90 ? 1.230 -1.850 -9.326 1.00 91.06 90 TRP A CA 1
ATOM 730 C C . TRP A 1 90 ? 2.471 -2.620 -8.890 1.00 91.06 90 TRP A C 1
ATOM 732 O O . TRP A 1 90 ? 3.536 -2.411 -9.470 1.00 91.06 90 TRP A O 1
ATOM 742 N N . LYS A 1 91 ? 2.318 -3.574 -7.970 1.00 88.88 91 LYS A N 1
ATOM 743 C CA . LYS A 1 91 ? 3.345 -4.559 -7.635 1.00 88.88 91 LYS A CA 1
ATOM 744 C C . LYS A 1 91 ? 3.797 -5.319 -8.882 1.00 88.88 91 LYS A C 1
ATOM 746 O O . LYS A 1 91 ? 4.970 -5.264 -9.234 1.00 88.88 91 LYS A O 1
ATOM 751 N N . ILE A 1 92 ? 2.861 -5.941 -9.601 1.00 89.69 92 ILE A N 1
ATOM 752 C CA . ILE A 1 92 ? 3.172 -6.728 -10.805 1.00 89.69 92 ILE A CA 1
ATOM 753 C C . ILE A 1 92 ? 3.827 -5.851 -11.882 1.00 89.69 92 ILE A C 1
ATOM 755 O O . ILE A 1 92 ? 4.750 -6.288 -12.568 1.00 89.69 92 ILE A O 1
ATOM 759 N N . ARG A 1 93 ? 3.364 -4.606 -12.054 1.00 91.50 93 ARG A N 1
ATOM 760 C CA . ARG A 1 93 ? 3.956 -3.660 -13.014 1.00 91.50 93 ARG A CA 1
ATOM 761 C C . ARG A 1 93 ? 5.392 -3.290 -12.647 1.00 91.50 93 ARG A C 1
ATOM 763 O O . ARG A 1 93 ? 6.246 -3.303 -13.532 1.00 91.50 93 ARG A O 1
ATOM 770 N N . ALA A 1 94 ? 5.661 -2.995 -11.377 1.00 88.94 94 ALA A N 1
ATOM 771 C CA . ALA A 1 94 ? 7.005 -2.681 -10.902 1.00 88.94 94 ALA A CA 1
ATOM 772 C C . ALA A 1 94 ? 7.951 -3.877 -11.045 1.00 88.94 94 ALA A C 1
ATOM 774 O O . ALA A 1 94 ? 9.036 -3.722 -11.600 1.00 88.94 94 ALA A O 1
ATOM 775 N N . GLU A 1 95 ? 7.520 -5.070 -10.627 1.00 89.06 95 GLU A N 1
ATOM 776 C CA . GLU A 1 95 ? 8.291 -6.312 -10.771 1.00 89.06 95 GLU A CA 1
ATOM 777 C C . GLU A 1 95 ? 8.649 -6.557 -12.239 1.00 89.06 95 GLU A C 1
ATOM 779 O O . GLU A 1 95 ? 9.824 -6.685 -12.573 1.00 89.06 95 GLU A O 1
ATOM 784 N N . ARG A 1 96 ? 7.670 -6.475 -13.150 1.00 88.69 96 ARG A N 1
ATOM 785 C CA . ARG A 1 96 ? 7.922 -6.594 -14.594 1.00 88.69 96 ARG A CA 1
ATOM 786 C C . ARG A 1 96 ? 8.876 -5.528 -15.117 1.00 88.69 96 ARG A C 1
ATOM 788 O O . ARG A 1 96 ? 9.723 -5.841 -15.944 1.00 88.69 96 ARG A O 1
ATOM 795 N N . TYR A 1 97 ? 8.769 -4.277 -14.678 1.00 88.12 97 TYR A N 1
ATOM 796 C CA . TYR A 1 97 ? 9.678 -3.216 -15.119 1.00 88.12 97 TYR A CA 1
ATOM 797 C C . TYR A 1 97 ? 11.123 -3.498 -14.676 1.00 88.12 97 TYR A C 1
ATOM 799 O O . TYR A 1 97 ? 12.061 -3.441 -15.480 1.00 88.12 97 TYR A O 1
ATOM 807 N N . VAL A 1 98 ? 11.306 -3.908 -13.420 1.00 84.44 98 VAL A N 1
ATOM 808 C CA . VAL A 1 98 ? 12.612 -4.283 -12.863 1.00 84.44 98 VAL A CA 1
ATOM 809 C C . VAL A 1 98 ? 13.170 -5.538 -13.552 1.00 84.44 98 VAL A C 1
ATOM 811 O O . VAL A 1 98 ? 14.335 -5.542 -13.951 1.00 84.44 98 VAL A O 1
ATOM 814 N N . GLU A 1 99 ? 12.343 -6.549 -13.819 1.00 80.75 99 GLU A N 1
ATOM 815 C CA . GLU A 1 99 ? 12.735 -7.809 -14.472 1.00 80.75 99 GLU A CA 1
ATOM 816 C C . GLU A 1 99 ? 12.915 -7.694 -15.997 1.00 80.75 99 GLU A C 1
ATOM 818 O O . GLU A 1 99 ? 13.732 -8.401 -16.588 1.00 80.75 99 GLU A O 1
ATOM 823 N N . SER A 1 100 ? 12.221 -6.770 -16.667 1.00 64.88 100 SER A N 1
ATOM 824 C CA . SER A 1 100 ? 12.214 -6.637 -18.137 1.00 64.88 100 SER A CA 1
ATOM 825 C C . SER A 1 100 ? 13.531 -6.178 -18.777 1.00 64.88 100 SER A C 1
ATOM 827 O O . SER A 1 100 ? 13.591 -6.128 -20.001 1.00 64.88 100 SER A O 1
ATOM 829 N N . VAL A 1 101 ? 14.611 -5.924 -18.014 1.00 51.09 101 VAL A N 1
ATOM 830 C CA . VAL A 1 101 ? 15.969 -5.843 -18.623 1.00 51.09 101 VAL A CA 1
ATOM 831 C C . VAL A 1 101 ? 16.845 -7.060 -18.367 1.00 51.09 101 VAL A C 1
ATOM 833 O O . VAL A 1 101 ? 17.910 -7.174 -18.962 1.00 51.09 101 VAL A O 1
ATOM 836 N N . SER A 1 102 ? 16.369 -8.027 -17.589 1.00 47.00 102 SER A N 1
ATOM 837 C CA . SER A 1 102 ? 17.020 -9.332 -17.468 1.00 47.00 102 SER A CA 1
ATOM 838 C C . SER A 1 102 ? 16.646 -10.249 -18.641 1.00 47.00 102 SER A C 1
ATOM 840 O O . SER A 1 102 ? 17.437 -11.101 -19.037 1.00 47.00 102 SER A O 1
ATOM 842 N N . ASN A 1 103 ? 15.475 -10.047 -19.264 1.00 42.78 103 ASN A N 1
ATOM 843 C CA . ASN A 1 103 ? 14.997 -10.919 -20.345 1.00 42.78 103 ASN A CA 1
ATOM 844 C C . ASN A 1 103 ? 15.532 -10.548 -21.745 1.00 42.78 103 ASN A C 1
ATOM 846 O O . ASN A 1 103 ? 15.535 -11.382 -22.651 1.00 42.78 103 ASN A O 1
ATOM 850 N N . THR A 1 104 ? 16.068 -9.337 -21.932 1.00 44.44 104 THR A N 1
ATOM 851 C CA . THR A 1 104 ? 16.719 -8.927 -23.193 1.00 44.44 104 THR A CA 1
ATOM 852 C C . THR A 1 104 ? 18.115 -9.540 -23.366 1.00 44.44 104 THR A C 1
ATOM 854 O O . THR A 1 104 ? 18.610 -9.626 -24.490 1.00 44.44 104 THR A O 1
ATOM 857 N N . ALA A 1 105 ? 18.745 -10.011 -22.283 1.00 42.16 105 ALA A N 1
ATOM 858 C CA . ALA A 1 105 ? 20.036 -10.702 -22.336 1.00 42.16 105 ALA A CA 1
ATOM 859 C C . ALA A 1 105 ? 19.903 -12.197 -22.688 1.00 42.16 105 ALA A C 1
ATOM 861 O O . ALA A 1 105 ? 20.813 -12.769 -23.284 1.00 42.16 105 ALA A O 1
ATOM 862 N N . ILE A 1 106 ? 18.760 -12.826 -22.393 1.00 46.62 106 ILE A N 1
ATOM 863 C CA . ILE A 1 106 ? 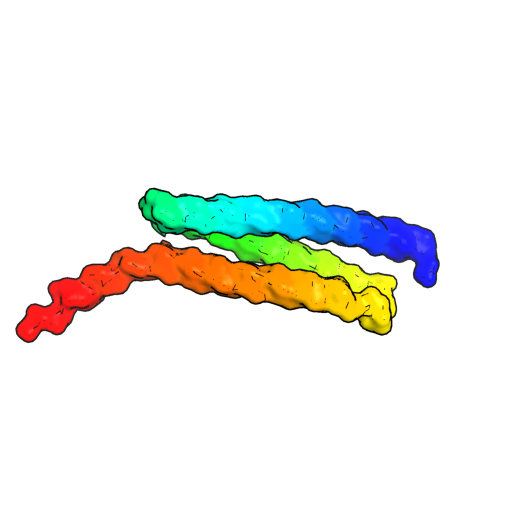18.575 -14.275 -22.584 1.00 46.62 106 ILE A CA 1
ATOM 864 C C . ILE A 1 106 ? 18.240 -14.623 -24.048 1.00 46.62 106 ILE A C 1
ATOM 866 O O . ILE A 1 106 ? 18.610 -15.692 -24.528 1.00 46.62 106 ILE A O 1
ATOM 870 N N . GLN A 1 107 ? 17.650 -13.705 -24.824 1.00 44.97 107 GLN A N 1
ATOM 871 C CA . GLN A 1 107 ? 17.359 -13.962 -26.245 1.00 44.97 107 GLN A CA 1
ATOM 872 C C . GLN A 1 107 ? 18.552 -13.767 -27.203 1.00 44.97 107 GLN A C 1
ATOM 874 O O . GLN A 1 107 ? 18.483 -14.235 -28.340 1.00 44.97 107 GLN A O 1
ATOM 879 N N . LYS A 1 108 ? 19.664 -13.139 -26.783 1.00 44.34 108 LYS A N 1
ATOM 880 C CA . LYS A 1 108 ? 20.839 -12.929 -27.660 1.00 44.34 108 LYS A CA 1
ATOM 881 C C . LYS A 1 108 ? 21.851 -14.081 -27.692 1.00 44.34 108 LYS A C 1
ATOM 883 O O . LYS A 1 108 ? 22.708 -14.077 -28.567 1.00 44.34 108 LYS A O 1
ATOM 888 N N . PHE A 1 109 ? 21.726 -15.089 -26.825 1.00 46.38 109 PHE A N 1
ATOM 889 C CA . PHE A 1 109 ? 22.608 -16.271 -26.824 1.00 46.38 109 PHE A CA 1
ATOM 890 C C . PHE A 1 109 ? 21.936 -17.560 -27.335 1.00 46.38 109 PHE A C 1
ATOM 892 O O . PHE A 1 109 ? 22.554 -18.620 -27.331 1.00 46.38 109 PHE A O 1
ATOM 899 N N . GLY A 1 110 ? 20.684 -17.477 -27.802 1.00 45.88 110 GLY A N 1
ATOM 900 C CA . GLY A 1 110 ? 19.863 -18.634 -28.186 1.00 45.88 110 GLY A CA 1
ATOM 901 C C . GLY A 1 110 ? 19.617 -18.836 -29.685 1.00 45.88 110 GLY A C 1
ATOM 902 O O . GLY A 1 110 ? 18.760 -19.640 -30.035 1.00 45.88 110 GLY A O 1
ATOM 903 N N . ARG A 1 111 ? 20.314 -18.128 -30.581 1.00 42.56 111 ARG A N 1
ATOM 904 C CA . ARG A 1 111 ? 20.294 -18.434 -32.023 1.00 42.56 111 ARG A CA 1
ATOM 905 C C . ARG A 1 111 ? 21.678 -18.904 -32.458 1.00 42.56 111 ARG A C 1
ATOM 907 O O . ARG A 1 111 ? 22.540 -18.085 -32.763 1.00 42.56 111 ARG A O 1
ATOM 914 N N . LYS A 1 112 ? 21.873 -20.222 -32.408 1.00 41.44 112 LYS A N 1
ATOM 915 C CA . LYS A 1 112 ? 22.777 -20.916 -33.329 1.00 41.44 112 LYS A CA 1
ATOM 916 C C . LYS A 1 112 ? 22.038 -21.154 -34.637 1.00 41.44 112 LYS A C 1
ATOM 918 O O . LYS A 1 112 ? 20.813 -21.399 -34.555 1.00 41.44 112 LYS A O 1
#

pLDDT: mean 83.58, std 14.62, range [41.44, 94.44]

Secondary structure (DSSP, 8-state):
--HHHHHHHHHHHHHHHHHHHHHHHHHHHHHHHHHTT--HHHHHHHHHHHHHHHHHHHHHHHHHHTTS-GGG-HHHHHHHHHHHHHHHHHHHHHHHHHHTTTHHHHTTS---

Foldseek 3Di:
DDPVLVVVLVVLVVVLVVLLVVLVVLLVVLVVCVVVVHDLVVNVVSLVVNVVSLVVNVVSLVSNPVSDDPVVCPVVVVVNVVSVVSNVVSNVVSVCSNCVVVVVVVVVVPDD